Protein AF-A0A8T1E5J7-F1 (afdb_monomer_lite)

Structure (mmCIF, N/CA/C/O backbone):
data_AF-A0A8T1E5J7-F1
#
_entry.id   AF-A0A8T1E5J7-F1
#
loop_
_atom_site.group_PDB
_atom_site.id
_atom_site.type_symbol
_atom_site.label_atom_id
_atom_site.label_alt_id
_atom_site.label_comp_id
_atom_site.label_asym_id
_atom_site.label_entity_id
_atom_site.label_seq_id
_atom_site.pdbx_PDB_ins_code
_atom_site.Cartn_x
_atom_site.Cartn_y
_atom_site.Cartn_z
_atom_site.occupancy
_atom_site.B_iso_or_equiv
_atom_site.auth_seq_id
_atom_site.auth_comp_id
_atom_site.auth_asym_id
_atom_site.auth_atom_id
_atom_site.pdbx_PDB_model_num
ATOM 1 N N . MET A 1 1 ? 21.222 -15.446 83.911 1.00 40.50 1 MET A N 1
ATOM 2 C CA . MET A 1 1 ? 20.931 -13.996 83.879 1.00 40.50 1 MET A CA 1
ATOM 3 C C . MET A 1 1 ? 20.294 -13.666 82.533 1.00 40.50 1 MET A C 1
ATOM 5 O O . MET A 1 1 ? 21.017 -13.589 81.549 1.00 40.50 1 MET A O 1
ATOM 9 N N . LEU A 1 2 ? 18.961 -13.568 82.457 1.00 45.66 2 LEU A N 1
ATOM 10 C CA . LEU A 1 2 ? 18.266 -13.149 81.232 1.00 45.66 2 LEU A CA 1
ATOM 11 C C . LEU A 1 2 ? 18.210 -11.619 81.200 1.00 45.66 2 LEU A C 1
ATOM 13 O O . LEU A 1 2 ? 17.591 -11.013 82.070 1.00 45.66 2 LEU A O 1
ATOM 17 N N . ARG A 1 3 ? 18.876 -10.996 80.224 1.00 54.34 3 ARG A N 1
ATOM 18 C CA . ARG A 1 3 ? 18.734 -9.560 79.959 1.00 54.34 3 ARG A CA 1
ATOM 19 C C . ARG A 1 3 ? 17.479 -9.368 79.114 1.00 54.34 3 ARG A C 1
ATOM 21 O O . ARG A 1 3 ? 17.477 -9.699 77.933 1.00 54.34 3 ARG A O 1
ATOM 28 N N . THR A 1 4 ? 16.405 -8.897 79.735 1.00 54.31 4 THR A N 1
ATOM 29 C CA . THR A 1 4 ? 15.218 -8.415 79.027 1.00 54.31 4 THR A CA 1
ATOM 30 C C . THR A 1 4 ? 15.584 -7.104 78.342 1.00 54.31 4 THR A C 1
ATOM 32 O O . THR A 1 4 ? 15.933 -6.140 79.023 1.00 54.31 4 THR A O 1
ATOM 35 N N . LEU A 1 5 ? 15.561 -7.096 77.010 1.00 55.16 5 LEU A N 1
ATOM 36 C CA . LEU A 1 5 ? 15.761 -5.885 76.216 1.00 55.16 5 LEU A CA 1
ATOM 37 C C . LEU A 1 5 ? 14.680 -4.862 76.584 1.00 55.16 5 LEU A C 1
ATOM 39 O O . LEU A 1 5 ? 13.512 -5.214 76.767 1.00 55.16 5 LEU A O 1
ATOM 43 N N . SER A 1 6 ? 15.082 -3.608 76.746 1.00 62.94 6 SER A N 1
ATOM 44 C CA . SER A 1 6 ? 14.184 -2.506 77.082 1.00 62.94 6 SER A CA 1
ATOM 45 C C . SER A 1 6 ? 13.215 -2.212 75.927 1.00 62.94 6 SER A C 1
ATOM 47 O O . SER A 1 6 ? 13.505 -2.475 74.759 1.00 62.94 6 SER A O 1
ATOM 49 N N . LEU A 1 7 ? 12.044 -1.646 76.241 1.00 55.47 7 LEU A N 1
ATOM 50 C CA . LEU A 1 7 ? 10.968 -1.366 75.275 1.00 55.47 7 LEU A CA 1
ATOM 51 C C . LEU A 1 7 ? 11.443 -0.543 74.056 1.00 55.47 7 LEU A C 1
ATOM 53 O O . LEU A 1 7 ? 10.951 -0.723 72.943 1.00 55.47 7 LEU A O 1
ATOM 57 N N . THR A 1 8 ? 12.435 0.326 74.250 1.00 55.44 8 THR A N 1
ATOM 58 C CA . THR A 1 8 ? 13.072 1.139 73.205 1.00 55.44 8 THR A CA 1
ATOM 59 C C . THR A 1 8 ? 13.974 0.328 72.276 1.00 55.44 8 THR A C 1
ATOM 61 O O . THR A 1 8 ? 14.001 0.587 71.073 1.00 55.44 8 THR A O 1
ATOM 64 N N . GLU A 1 9 ? 14.664 -0.688 72.792 1.00 60.91 9 GLU A N 1
ATOM 65 C CA . GLU A 1 9 ? 15.460 -1.618 71.980 1.00 60.91 9 GLU A CA 1
ATOM 66 C C . GLU A 1 9 ? 14.546 -2.518 71.140 1.00 60.91 9 GLU A C 1
ATOM 68 O O . GLU A 1 9 ? 14.799 -2.731 69.954 1.00 60.91 9 GLU A O 1
ATOM 73 N N . GLN A 1 10 ? 13.420 -2.958 71.709 1.00 61.53 10 GLN A N 1
ATOM 74 C CA . GLN A 1 10 ? 12.406 -3.725 70.984 1.00 61.53 10 GLN A CA 1
ATOM 75 C C . GLN A 1 10 ? 11.748 -2.899 69.865 1.00 61.53 10 GLN A C 1
ATOM 77 O O . GLN A 1 10 ? 11.490 -3.420 68.779 1.00 61.53 10 GLN A O 1
ATOM 82 N N . HIS A 1 11 ? 11.535 -1.600 70.094 1.00 56.16 11 HIS A N 1
ATOM 83 C CA . HIS A 1 11 ? 11.015 -0.679 69.084 1.00 56.16 11 HIS A CA 1
ATOM 84 C C . HIS A 1 11 ? 12.006 -0.464 67.929 1.00 56.16 11 HIS A C 1
ATOM 86 O O . HIS A 1 11 ? 11.606 -0.475 66.766 1.00 56.16 11 HIS A O 1
ATOM 92 N N . GLY A 1 12 ? 13.307 -0.347 68.221 1.00 62.34 12 GLY A N 1
ATOM 93 C CA . GLY A 1 12 ? 14.348 -0.262 67.192 1.00 62.34 12 GLY A CA 1
ATOM 94 C C . GLY A 1 12 ? 14.422 -1.517 66.314 1.00 62.34 12 GLY A C 1
ATOM 95 O O . GLY A 1 12 ? 14.540 -1.411 65.093 1.00 62.34 12 GLY A O 1
ATOM 96 N N . VAL A 1 13 ? 14.275 -2.701 66.917 1.00 66.00 13 VAL A N 1
ATOM 97 C CA . VAL A 1 13 ? 14.234 -3.985 66.195 1.00 66.00 13 VAL A CA 1
ATOM 98 C C . VAL A 1 13 ? 12.970 -4.108 65.339 1.00 66.00 13 VAL A C 1
ATOM 100 O O . VAL A 1 13 ? 13.059 -4.514 64.181 1.00 66.00 13 VAL A O 1
ATOM 103 N N . ALA A 1 14 ? 11.809 -3.709 65.863 1.00 65.62 14 ALA A N 1
ATOM 104 C CA . ALA A 1 14 ? 10.549 -3.726 65.122 1.00 65.62 14 ALA A CA 1
ATOM 105 C C . ALA A 1 14 ? 10.574 -2.768 63.918 1.00 65.62 14 ALA A C 1
ATOM 107 O O . ALA A 1 14 ? 10.191 -3.155 62.815 1.00 65.62 14 ALA A O 1
ATOM 108 N N . LEU A 1 15 ? 11.096 -1.549 64.094 1.00 64.69 15 LEU A N 1
ATOM 109 C CA . LEU A 1 15 ? 11.273 -0.599 62.993 1.00 64.69 15 LEU A CA 1
ATOM 110 C C . LEU A 1 15 ? 12.288 -1.103 61.959 1.00 64.69 15 LEU A C 1
ATOM 112 O O . LEU A 1 15 ? 12.051 -0.976 60.759 1.00 64.69 15 LEU A O 1
ATOM 116 N N . GLY A 1 16 ? 13.388 -1.715 62.406 1.00 67.50 16 GLY A N 1
ATOM 117 C CA . GLY A 1 16 ? 14.381 -2.325 61.523 1.00 67.50 16 GLY A CA 1
ATOM 118 C C . GLY A 1 16 ? 13.800 -3.461 60.680 1.00 67.50 16 GLY A C 1
ATOM 119 O O . GLY A 1 16 ? 14.076 -3.530 59.484 1.00 67.50 16 GLY A O 1
ATOM 120 N N . PHE A 1 17 ? 12.948 -4.301 61.276 1.00 66.75 17 PHE A N 1
ATOM 121 C CA . PHE A 1 17 ? 12.239 -5.369 60.572 1.00 66.75 17 PHE A CA 1
ATOM 122 C C . PHE A 1 17 ? 11.269 -4.803 59.530 1.00 66.75 17 PHE A C 1
ATOM 124 O O . PHE A 1 17 ? 11.322 -5.221 58.381 1.00 66.75 17 PHE A O 1
ATOM 131 N N . ILE A 1 18 ? 10.465 -3.793 59.881 1.00 69.75 18 ILE A N 1
ATOM 132 C CA . ILE A 1 18 ? 9.506 -3.161 58.957 1.00 69.75 18 ILE A CA 1
ATOM 133 C C . ILE A 1 18 ? 10.221 -2.487 57.777 1.00 69.75 18 ILE A C 1
ATOM 135 O O . ILE A 1 18 ? 9.803 -2.643 56.634 1.00 69.75 18 ILE A O 1
ATOM 139 N N . VAL A 1 19 ? 11.319 -1.764 58.017 1.00 70.06 19 VAL A N 1
ATOM 140 C CA . VAL A 1 19 ? 12.084 -1.098 56.945 1.00 70.06 19 VAL A CA 1
ATOM 141 C C . VAL A 1 19 ? 12.798 -2.112 56.046 1.00 70.06 19 VAL A C 1
ATOM 143 O O . VAL A 1 19 ? 12.879 -1.905 54.835 1.00 70.06 19 VAL A O 1
ATOM 146 N N . LYS A 1 20 ? 13.309 -3.210 56.615 1.00 68.00 20 LYS A N 1
ATOM 147 C CA . LYS A 1 20 ? 13.922 -4.319 55.869 1.00 68.00 20 LYS A CA 1
ATOM 148 C C . LYS A 1 20 ? 12.884 -5.029 54.996 1.00 68.00 20 LYS A C 1
ATOM 150 O O . LYS A 1 20 ? 13.138 -5.205 53.811 1.00 68.00 20 LYS A O 1
ATOM 155 N N . GLU A 1 21 ? 11.713 -5.337 55.551 1.00 67.69 21 GLU A N 1
ATOM 156 C CA . GLU A 1 21 ? 10.597 -5.977 54.843 1.00 67.69 21 GLU A CA 1
ATOM 157 C C . GLU A 1 21 ? 10.081 -5.079 53.710 1.00 67.69 21 GLU A C 1
ATOM 159 O O . GLU A 1 21 ? 9.993 -5.528 52.578 1.00 67.69 21 GLU A O 1
ATOM 164 N N . GLN A 1 22 ? 9.919 -3.771 53.942 1.00 60.97 22 GLN A N 1
ATOM 165 C CA . GLN A 1 22 ? 9.568 -2.804 52.890 1.00 60.97 22 GLN A CA 1
ATOM 166 C C . GLN A 1 22 ? 10.631 -2.710 51.779 1.00 60.97 22 GLN A C 1
ATOM 168 O O . GLN A 1 22 ? 10.287 -2.534 50.610 1.00 60.97 22 GLN A O 1
ATOM 173 N N . ARG A 1 23 ? 11.928 -2.834 52.105 1.00 68.19 23 ARG A N 1
ATOM 174 C CA . ARG A 1 23 ? 13.022 -2.808 51.114 1.00 68.19 23 ARG A CA 1
ATOM 175 C C . ARG A 1 23 ? 13.098 -4.105 50.308 1.00 68.19 23 ARG A C 1
ATOM 177 O O . ARG A 1 23 ? 13.325 -4.043 49.102 1.00 68.19 23 ARG A O 1
ATOM 184 N N . ASP A 1 24 ? 12.874 -5.245 50.954 1.00 57.94 24 ASP A N 1
ATOM 185 C CA . ASP A 1 24 ? 12.856 -6.564 50.317 1.00 57.94 24 ASP A CA 1
ATOM 186 C C . ASP A 1 24 ? 11.556 -6.758 49.501 1.00 57.94 24 ASP A C 1
ATOM 188 O O . ASP A 1 24 ? 11.605 -7.290 48.391 1.00 57.94 24 ASP A O 1
ATOM 192 N N . ALA A 1 25 ? 10.426 -6.194 49.946 1.00 55.47 25 ALA A N 1
ATOM 193 C CA . ALA A 1 25 ? 9.174 -6.091 49.195 1.00 55.47 25 ALA A CA 1
ATOM 194 C C . ALA A 1 25 ? 9.283 -5.120 48.006 1.00 55.47 25 ALA A C 1
ATOM 196 O O . ALA A 1 25 ? 8.778 -5.422 46.927 1.00 55.47 25 ALA A O 1
ATOM 197 N N . ALA A 1 26 ? 9.991 -3.992 48.134 1.00 53.06 26 ALA A N 1
ATOM 198 C CA . ALA A 1 26 ? 10.270 -3.087 47.012 1.00 53.06 26 ALA A CA 1
ATOM 199 C C . ALA A 1 26 ? 11.246 -3.705 45.988 1.00 53.06 26 ALA A C 1
ATOM 201 O O . ALA A 1 26 ? 11.071 -3.529 44.778 1.00 53.06 26 ALA A O 1
ATOM 202 N N . ALA A 1 27 ? 12.233 -4.484 46.442 1.00 52.81 27 ALA A N 1
ATOM 203 C CA . ALA A 1 27 ? 13.127 -5.244 45.566 1.00 52.81 27 ALA A CA 1
ATOM 204 C C . ALA A 1 27 ? 12.391 -6.398 44.852 1.00 52.81 27 ALA A C 1
ATOM 206 O O . ALA A 1 27 ? 12.596 -6.607 43.654 1.00 52.81 27 ALA A O 1
ATOM 207 N N . ALA A 1 28 ? 11.467 -7.084 45.536 1.00 51.03 28 ALA A N 1
ATOM 208 C CA . ALA A 1 28 ? 10.608 -8.116 44.948 1.00 51.03 28 ALA A CA 1
ATOM 209 C C . ALA A 1 28 ? 9.535 -7.538 43.997 1.00 51.03 28 ALA A C 1
ATOM 211 O O . ALA A 1 28 ? 9.232 -8.137 42.963 1.00 51.03 28 ALA A O 1
ATOM 212 N N . THR A 1 29 ? 9.030 -6.331 44.271 1.00 42.53 29 THR A N 1
ATOM 213 C CA . THR A 1 29 ? 8.073 -5.611 43.403 1.00 42.53 29 THR A CA 1
ATOM 214 C C . THR A 1 29 ? 8.747 -5.017 42.160 1.00 42.53 29 THR A C 1
ATOM 216 O O . THR A 1 29 ? 8.100 -4.829 41.132 1.00 42.53 29 THR A O 1
ATOM 219 N N . THR A 1 30 ? 10.069 -4.816 42.180 1.00 42.66 30 THR A N 1
ATOM 220 C CA . THR A 1 30 ? 10.819 -4.425 40.969 1.00 42.66 30 THR A CA 1
ATOM 221 C C . THR A 1 30 ? 10.986 -5.593 39.982 1.00 42.66 30 THR A C 1
ATOM 223 O O . THR A 1 30 ? 11.297 -5.366 38.816 1.00 42.66 30 THR A O 1
ATOM 226 N N . THR A 1 31 ? 10.714 -6.839 40.394 1.00 47.19 31 THR A N 1
ATOM 227 C CA . THR A 1 31 ? 10.796 -8.007 39.495 1.00 47.19 31 THR A CA 1
ATOM 228 C C . THR A 1 31 ? 9.427 -8.532 39.050 1.00 47.19 31 THR A C 1
ATOM 230 O O . THR A 1 31 ? 9.336 -9.169 38.004 1.00 47.19 31 THR A O 1
ATOM 233 N N . THR A 1 32 ? 8.331 -8.200 39.736 1.00 49.06 32 THR A N 1
ATOM 234 C CA . THR A 1 32 ? 6.992 -8.665 39.336 1.00 49.06 32 THR A CA 1
ATOM 235 C C . THR A 1 32 ? 5.902 -7.757 39.906 1.00 49.06 32 THR A C 1
ATOM 237 O O . THR A 1 32 ? 5.778 -7.638 41.116 1.00 49.06 32 THR A O 1
ATOM 240 N N . ALA A 1 33 ? 5.078 -7.192 39.016 1.00 50.31 33 ALA A N 1
ATOM 241 C CA . ALA A 1 33 ? 3.873 -6.390 39.279 1.00 50.31 33 ALA A CA 1
ATOM 242 C C . ALA A 1 33 ? 4.059 -4.892 39.602 1.00 50.31 33 ALA A C 1
ATOM 244 O O . ALA A 1 33 ? 3.691 -4.405 40.659 1.00 50.31 33 ALA A O 1
ATOM 245 N N . SER A 1 34 ? 4.480 -4.125 38.597 1.00 44.72 34 SER A N 1
ATOM 246 C CA . SER A 1 34 ? 3.638 -3.051 38.046 1.00 44.72 34 SER A CA 1
ATOM 247 C C . SER A 1 34 ? 4.282 -2.581 36.747 1.00 44.72 34 SER A C 1
ATOM 249 O O . SER A 1 34 ? 5.002 -1.586 36.685 1.00 44.72 34 SER A O 1
ATOM 251 N N . SER A 1 35 ? 4.057 -3.348 35.675 1.00 50.44 35 SER A N 1
ATOM 252 C CA . SER A 1 35 ? 4.104 -2.752 34.346 1.00 50.44 35 SER A CA 1
ATOM 253 C C . SER A 1 35 ? 2.999 -1.707 34.380 1.00 50.44 35 SER A C 1
ATOM 255 O O . SER A 1 35 ? 1.822 -2.068 34.377 1.00 50.44 35 SER A O 1
ATOM 257 N N . GLY A 1 36 ? 3.378 -0.441 34.578 1.00 44.81 36 GLY A N 1
ATOM 258 C CA . GLY A 1 36 ? 2.431 0.657 34.620 1.00 44.81 36 GLY A CA 1
ATOM 259 C C . GLY A 1 36 ? 1.474 0.498 33.453 1.00 44.81 36 GLY A C 1
ATOM 260 O O . GLY A 1 36 ? 1.900 0.153 32.347 1.00 44.81 36 GLY A O 1
ATOM 261 N N . THR A 1 37 ? 0.186 0.700 33.705 1.00 49.66 37 THR A N 1
ATOM 262 C CA . THR A 1 37 ? -0.852 0.700 32.678 1.00 49.66 37 THR A CA 1
ATOM 263 C C . THR A 1 37 ? -0.649 1.903 31.751 1.00 49.66 37 THR A C 1
ATOM 265 O O . THR A 1 37 ? -1.505 2.766 31.606 1.00 49.66 37 THR A O 1
ATOM 268 N N . THR A 1 38 ? 0.482 1.963 31.049 1.00 47.06 38 THR A N 1
ATOM 269 C CA . THR A 1 38 ? 0.433 2.263 29.633 1.00 47.06 38 THR A CA 1
ATOM 270 C C . THR A 1 38 ? -0.524 1.215 29.084 1.00 47.06 38 THR A C 1
ATOM 272 O O . THR A 1 38 ? -0.190 0.035 28.990 1.00 47.06 38 THR A O 1
ATOM 275 N N . ALA A 1 39 ? -1.787 1.596 28.875 1.00 54.25 39 ALA A N 1
ATOM 276 C CA . ALA A 1 39 ? -2.698 0.776 28.102 1.00 54.25 39 ALA A CA 1
ATOM 277 C C . ALA A 1 39 ? -1.936 0.477 26.813 1.00 54.25 39 ALA A C 1
ATOM 279 O O . ALA A 1 39 ? -1.674 1.390 26.029 1.00 54.25 39 ALA A O 1
ATOM 280 N N . ARG A 1 40 ? -1.437 -0.756 26.673 1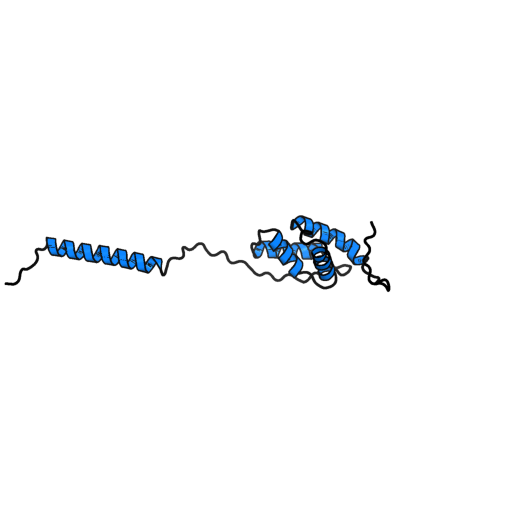.00 60.78 40 ARG A N 1
ATOM 281 C CA . ARG A 1 40 ? -0.627 -1.160 25.530 1.00 60.78 40 ARG A CA 1
ATOM 282 C C . ARG A 1 40 ? -1.588 -1.074 24.361 1.00 60.78 40 ARG A C 1
ATOM 284 O O . ARG A 1 40 ? -2.415 -1.965 24.198 1.00 60.78 40 ARG A O 1
ATOM 291 N N . VAL A 1 41 ? -1.599 0.069 23.673 1.00 63.53 41 VAL A N 1
ATOM 292 C CA . VAL A 1 41 ? -2.666 0.374 22.725 1.00 63.53 41 VAL A CA 1
ATOM 293 C C . VAL A 1 41 ? -2.620 -0.707 21.663 1.00 63.53 41 VAL A C 1
ATOM 295 O O . VAL A 1 41 ? -1.635 -0.823 20.933 1.00 63.53 41 VAL A O 1
ATOM 298 N N . GLN A 1 42 ? -3.649 -1.548 21.654 1.00 78.06 42 GLN A N 1
ATOM 299 C CA . GLN A 1 42 ? -3.691 -2.717 20.796 1.0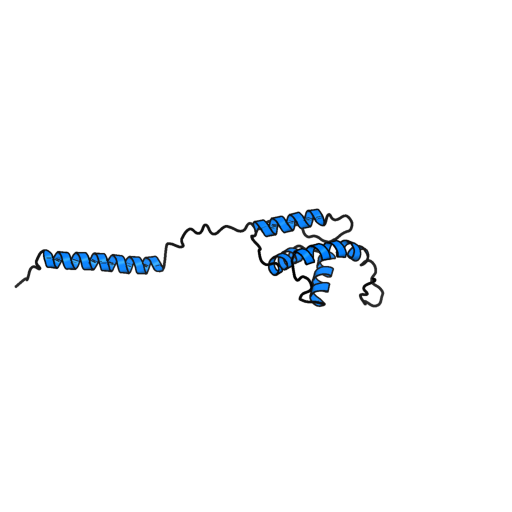0 78.06 42 GLN A CA 1
ATOM 300 C C . GLN A 1 42 ? -3.767 -2.249 19.344 1.00 78.06 42 GLN A C 1
ATOM 302 O O . GLN A 1 42 ? -4.620 -1.439 18.984 1.00 78.06 42 GLN A O 1
ATOM 307 N N . SER A 1 43 ? -2.853 -2.743 18.512 1.00 80.75 43 SER A N 1
ATOM 308 C CA . SER A 1 43 ? -2.930 -2.571 17.067 1.00 80.75 43 SER A CA 1
ATOM 309 C C . SER A 1 43 ? -3.938 -3.570 16.502 1.00 80.75 43 SER A C 1
ATOM 311 O O . SER A 1 43 ? -3.913 -4.761 16.821 1.00 80.75 43 SER A O 1
ATOM 313 N N . LEU A 1 44 ? -4.854 -3.089 15.663 1.00 86.62 44 LEU A N 1
ATOM 314 C CA . LEU A 1 44 ? -5.875 -3.928 15.045 1.00 86.62 44 LEU A CA 1
ATOM 315 C C . LEU A 1 44 ? -5.363 -4.458 13.707 1.00 86.62 44 LEU A C 1
ATOM 317 O O . LEU A 1 44 ? -4.988 -3.696 12.815 1.00 86.62 44 LEU A O 1
ATOM 321 N N . LYS A 1 45 ? -5.379 -5.781 13.532 1.00 88.56 45 LYS A N 1
ATOM 322 C CA . LYS A 1 45 ? -5.000 -6.415 12.266 1.00 88.56 45 LYS A CA 1
ATOM 323 C C . LYS A 1 45 ? -6.199 -6.462 11.319 1.00 88.56 45 LYS A C 1
ATOM 325 O O . LYS A 1 45 ? -6.881 -7.476 11.222 1.00 88.56 45 LYS A O 1
ATOM 330 N N . LEU A 1 46 ? -6.438 -5.366 10.602 1.00 92.00 46 LEU A N 1
ATOM 331 C CA . LEU A 1 46 ? -7.457 -5.335 9.548 1.00 92.00 46 LEU A CA 1
ATOM 332 C C . LEU A 1 46 ? -7.034 -6.185 8.344 1.00 92.00 46 LEU A C 1
ATOM 334 O O . LEU A 1 46 ? -5.857 -6.189 7.969 1.00 92.00 46 LEU A O 1
ATOM 338 N N . HIS A 1 47 ? -7.984 -6.905 7.750 1.00 92.69 47 HIS A N 1
ATOM 339 C CA . HIS A 1 47 ? -7.784 -7.607 6.486 1.00 92.69 47 HIS A CA 1
ATOM 340 C C . HIS A 1 47 ? -7.825 -6.603 5.328 1.00 92.69 47 HIS A C 1
ATOM 342 O O . HIS A 1 47 ? -8.691 -5.734 5.300 1.00 92.69 47 HIS A O 1
ATOM 348 N N . VAL A 1 48 ? -6.907 -6.746 4.374 1.00 94.06 48 VAL A N 1
ATOM 349 C CA . VAL A 1 48 ? -6.863 -5.943 3.148 1.00 94.06 48 VAL A CA 1
ATOM 350 C C . VAL A 1 48 ? -6.936 -6.902 1.975 1.00 94.06 48 VAL A C 1
ATOM 352 O O . VAL A 1 48 ? -6.201 -7.890 1.936 1.00 94.06 48 VAL A O 1
ATOM 355 N N . SER A 1 49 ? -7.841 -6.636 1.037 1.00 93.31 49 SER A N 1
ATOM 356 C CA . SER A 1 49 ? -7.965 -7.464 -0.163 1.00 93.31 49 SER A CA 1
ATOM 357 C C . SER A 1 49 ? -6.723 -7.306 -1.038 1.00 93.31 49 SER A C 1
ATOM 359 O O . SER A 1 49 ? -6.154 -6.221 -1.115 1.00 93.31 49 SER A O 1
ATOM 361 N N . ASN A 1 50 ? -6.298 -8.363 -1.729 1.00 94.81 50 ASN A N 1
ATOM 362 C CA . ASN A 1 50 ? -5.156 -8.237 -2.632 1.00 94.81 50 ASN A CA 1
ATOM 363 C C . ASN A 1 50 ? -5.525 -7.399 -3.860 1.00 94.81 50 ASN A C 1
ATOM 365 O O . ASN A 1 50 ? -6.493 -7.733 -4.541 1.00 94.81 50 ASN A O 1
ATOM 369 N N . TYR A 1 51 ? -4.719 -6.387 -4.187 1.00 94.69 51 TYR A N 1
ATOM 370 C CA . TYR A 1 51 ? -4.844 -5.673 -5.459 1.00 94.69 51 TYR A CA 1
ATOM 371 C C . TYR A 1 51 ? -4.046 -6.389 -6.539 1.00 94.69 51 TYR A C 1
ATOM 373 O O . TYR A 1 51 ? -2.818 -6.466 -6.471 1.00 94.69 51 TYR A O 1
ATOM 381 N N . VAL A 1 52 ? -4.736 -6.932 -7.538 1.00 92.81 52 VAL A N 1
ATOM 382 C CA . VAL A 1 52 ? -4.100 -7.683 -8.636 1.00 92.81 52 VAL A CA 1
ATOM 383 C C . VAL A 1 52 ? -3.617 -6.740 -9.744 1.00 92.81 52 VAL A C 1
ATOM 385 O O . VAL A 1 52 ? -2.690 -7.062 -10.498 1.00 92.81 52 VAL A O 1
ATOM 388 N N . GLY A 1 53 ? -4.266 -5.580 -9.832 1.00 89.31 53 GLY A N 1
ATOM 389 C CA . GLY A 1 53 ? -4.194 -4.595 -10.898 1.00 89.31 53 GLY A CA 1
ATOM 390 C C . GLY A 1 53 ? -4.729 -5.137 -12.219 1.00 89.31 53 GLY A C 1
ATOM 391 O O . GLY A 1 53 ? -4.103 -5.051 -13.280 1.00 89.31 53 GLY A O 1
ATOM 392 N N . LYS A 1 54 ? -5.913 -5.743 -12.157 1.00 88.44 54 LYS A N 1
ATOM 393 C CA . LYS A 1 54 ? -6.713 -6.027 -13.353 1.00 88.44 54 LYS A CA 1
ATOM 394 C C . LYS A 1 54 ? -7.330 -4.737 -13.900 1.00 88.44 54 LYS A C 1
ATOM 396 O O . LYS A 1 54 ? -7.505 -3.756 -13.176 1.00 88.44 54 LYS A O 1
ATOM 401 N N . GLU A 1 55 ? -7.649 -4.738 -15.190 1.00 82.44 55 GLU A N 1
ATOM 402 C CA . GLU A 1 55 ? -8.423 -3.644 -15.780 1.00 82.44 55 GLU A CA 1
ATOM 403 C C . GLU A 1 55 ? -9.788 -3.547 -15.078 1.00 82.44 55 GLU A C 1
ATOM 405 O O . GLU A 1 55 ? -10.369 -4.564 -14.700 1.00 82.44 55 GLU A O 1
ATOM 410 N N . GLY A 1 56 ? -10.253 -2.326 -14.811 1.00 82.75 56 GLY A N 1
ATOM 411 C CA . GLY A 1 56 ? -11.482 -2.087 -14.046 1.00 82.75 56 GLY A CA 1
ATOM 412 C C . GLY A 1 56 ? -11.369 -2.304 -12.530 1.00 82.75 56 GLY A C 1
ATOM 413 O O . GLY A 1 56 ? -12.279 -1.918 -11.799 1.00 82.75 56 GLY A O 1
ATOM 414 N N . GLU A 1 57 ? -10.256 -2.840 -12.013 1.00 89.62 57 GLU A N 1
ATOM 415 C CA . GLU A 1 57 ? -10.079 -2.996 -10.567 1.00 89.62 57 GLU A CA 1
ATOM 416 C C . GLU A 1 57 ? -9.936 -1.612 -9.888 1.00 89.62 57 GLU A C 1
ATOM 418 O O . GLU A 1 57 ? -9.146 -0.756 -10.332 1.00 89.62 57 GLU A O 1
ATOM 423 N N . PRO A 1 58 ? -10.704 -1.338 -8.817 1.00 91.06 58 PRO A N 1
ATOM 424 C CA . PRO A 1 58 ? -10.775 -0.006 -8.230 1.00 91.06 58 PRO A CA 1
ATOM 425 C C . PRO A 1 58 ? -9.571 0.273 -7.316 1.00 91.06 58 PRO A C 1
ATOM 427 O O . PRO A 1 58 ? -9.662 0.170 -6.095 1.00 91.06 58 PRO A O 1
ATOM 430 N N . LEU A 1 59 ? -8.447 0.686 -7.913 1.00 91.50 59 LEU A N 1
ATOM 431 C CA . LEU A 1 59 ? -7.211 1.054 -7.202 1.00 91.50 59 LEU A CA 1
ATOM 432 C C . LEU A 1 59 ? -7.445 2.050 -6.054 1.00 91.50 59 LEU A C 1
ATOM 434 O O . LEU A 1 59 ? -6.917 1.862 -4.966 1.00 91.50 59 LEU A O 1
ATOM 438 N N . LEU A 1 60 ? -8.251 3.096 -6.275 1.00 92.69 60 LEU A N 1
ATOM 439 C CA . LEU A 1 60 ? -8.518 4.104 -5.242 1.00 92.69 60 LEU A CA 1
ATOM 440 C C . LEU A 1 60 ? -9.238 3.506 -4.027 1.00 92.69 60 LEU A C 1
ATOM 442 O O . LEU A 1 60 ? -8.877 3.816 -2.897 1.00 92.69 60 LEU A O 1
ATOM 446 N N . ARG A 1 61 ? -10.204 2.604 -4.254 1.00 94.81 61 ARG A N 1
ATOM 447 C CA . ARG A 1 61 ? -10.906 1.885 -3.180 1.00 94.81 61 ARG A CA 1
ATOM 448 C C . ARG A 1 61 ? -9.927 1.038 -2.368 1.00 94.81 61 ARG A C 1
ATOM 450 O O . ARG A 1 61 ? -9.963 1.071 -1.145 1.00 94.81 61 ARG A O 1
ATOM 457 N N . TRP A 1 62 ? -9.030 0.325 -3.048 1.00 95.88 62 TRP A N 1
ATOM 458 C CA . TRP A 1 62 ? -8.000 -0.478 -2.392 1.00 95.88 62 TRP A CA 1
ATOM 459 C C . TRP A 1 62 ? -7.006 0.372 -1.586 1.00 95.88 62 TRP A C 1
ATOM 461 O O . TRP A 1 62 ? -6.690 0.024 -0.454 1.00 95.88 62 TRP A O 1
ATOM 471 N N . LEU A 1 63 ? -6.564 1.521 -2.112 1.00 95.44 63 LEU A N 1
ATOM 472 C CA . LEU A 1 63 ? -5.680 2.439 -1.382 1.00 95.44 63 LEU A CA 1
ATOM 473 C C . LEU A 1 63 ? -6.312 2.930 -0.072 1.00 95.44 63 LEU A C 1
ATOM 475 O O . LEU A 1 63 ? -5.618 3.029 0.935 1.00 95.44 63 LEU A O 1
ATOM 479 N N . VAL A 1 64 ? -7.625 3.179 -0.059 1.00 96.00 64 VAL A N 1
ATOM 480 C CA . VAL A 1 64 ? -8.354 3.546 1.166 1.00 96.00 64 VAL A CA 1
ATOM 481 C C . VAL A 1 64 ? -8.384 2.391 2.176 1.00 96.00 64 VAL A C 1
ATOM 483 O O . VAL A 1 64 ? -8.206 2.628 3.372 1.00 96.00 64 VAL A O 1
ATOM 486 N N . GLU A 1 65 ? -8.556 1.140 1.726 1.00 96.06 65 GLU A N 1
ATOM 487 C CA . GLU A 1 65 ? -8.464 -0.042 2.605 1.00 96.06 65 GLU A CA 1
ATOM 488 C C . GLU A 1 65 ? -7.071 -0.158 3.243 1.00 96.06 65 GLU A C 1
ATOM 490 O O . GLU A 1 65 ? -6.958 -0.378 4.452 1.00 96.06 65 GLU A O 1
ATOM 495 N N . VAL A 1 66 ? -6.012 0.037 2.451 1.00 96.44 66 VAL A N 1
ATOM 496 C CA . VAL A 1 66 ? -4.620 0.011 2.927 1.00 96.44 66 VAL A CA 1
ATOM 497 C C . VAL A 1 66 ? -4.361 1.141 3.921 1.00 96.44 66 VAL A C 1
ATOM 499 O O . VAL A 1 66 ? -3.837 0.874 5.000 1.00 96.44 66 VAL A O 1
ATOM 502 N N . ASP A 1 67 ? -4.762 2.377 3.605 1.00 96.06 67 ASP A N 1
ATOM 503 C CA . ASP A 1 67 ? -4.591 3.543 4.485 1.00 96.06 67 ASP A CA 1
ATOM 504 C C . ASP A 1 67 ? -5.310 3.324 5.832 1.00 96.06 67 ASP A C 1
ATOM 506 O O . ASP A 1 67 ? -4.749 3.583 6.901 1.00 96.06 67 ASP A O 1
ATOM 510 N N . THR A 1 68 ? -6.512 2.741 5.799 1.00 96.06 68 THR A N 1
ATOM 511 C CA . THR A 1 68 ? -7.277 2.378 7.004 1.00 96.06 68 THR A CA 1
ATOM 512 C C . THR A 1 68 ? -6.563 1.299 7.819 1.00 96.06 68 THR A C 1
ATOM 514 O O . THR A 1 68 ? -6.456 1.405 9.043 1.00 96.06 68 THR A O 1
ATOM 517 N N . ALA A 1 69 ? -6.025 0.269 7.164 1.00 95.75 69 ALA A N 1
ATOM 518 C CA . ALA A 1 69 ? -5.262 -0.780 7.831 1.00 95.75 69 ALA A CA 1
ATOM 519 C C . ALA A 1 69 ? -3.941 -0.264 8.421 1.00 95.75 69 ALA A C 1
ATOM 521 O O . ALA A 1 69 ? -3.584 -0.671 9.525 1.00 95.75 69 ALA A O 1
ATOM 522 N N . ILE A 1 70 ? -3.244 0.650 7.742 1.00 95.69 70 ILE A N 1
ATOM 523 C CA . ILE A 1 70 ? -2.041 1.328 8.249 1.00 95.69 70 ILE A CA 1
ATOM 524 C C . ILE A 1 70 ? -2.368 2.099 9.528 1.00 95.69 70 ILE A C 1
ATOM 526 O O . ILE A 1 70 ? -1.671 1.933 10.533 1.00 95.69 70 ILE A O 1
ATOM 530 N N . ALA A 1 71 ? -3.449 2.885 9.518 1.00 94.62 71 ALA A N 1
ATOM 531 C CA . ALA A 1 71 ? -3.892 3.652 10.679 1.00 94.62 71 ALA A CA 1
ATOM 532 C C . ALA A 1 71 ? -4.278 2.736 11.853 1.00 94.62 71 ALA A C 1
ATOM 534 O O . ALA A 1 71 ? -3.802 2.925 12.973 1.00 94.62 71 ALA A O 1
ATOM 535 N N . ALA A 1 72 ? -5.064 1.688 11.592 1.00 93.25 72 ALA A N 1
ATOM 536 C CA . ALA A 1 72 ? -5.508 0.730 12.605 1.00 93.25 72 ALA A CA 1
ATOM 537 C C . ALA A 1 72 ? -4.354 -0.100 13.200 1.00 93.25 72 ALA A C 1
ATOM 539 O O . ALA A 1 72 ? -4.366 -0.446 14.385 1.00 93.25 72 ALA A O 1
ATOM 540 N N . ARG A 1 73 ? -3.330 -0.395 12.391 1.00 93.44 73 ARG A N 1
ATOM 541 C CA . ARG A 1 73 ? -2.113 -1.098 12.821 1.00 93.44 73 ARG A CA 1
ATOM 542 C C . ARG A 1 73 ? -1.066 -0.172 13.437 1.00 93.44 73 ARG A C 1
ATOM 544 O O . ARG A 1 73 ? -0.124 -0.680 14.039 1.00 93.44 73 ARG A O 1
ATOM 551 N N . ARG A 1 74 ? -1.246 1.149 13.318 1.00 91.81 74 ARG A N 1
ATOM 552 C CA . ARG A 1 74 ? -0.326 2.195 13.792 1.00 91.81 74 ARG A CA 1
ATOM 553 C C . ARG A 1 74 ? 1.068 2.092 13.165 1.00 91.81 74 ARG A C 1
ATOM 555 O O . ARG A 1 74 ? 2.077 2.159 13.861 1.00 91.81 74 ARG A O 1
ATOM 562 N N . ILE A 1 75 ? 1.117 1.905 11.847 1.00 93.00 75 ILE A N 1
ATOM 563 C CA . ILE A 1 75 ? 2.376 1.883 11.094 1.00 93.00 75 ILE A CA 1
ATOM 564 C C . ILE A 1 75 ? 2.761 3.327 10.746 1.00 93.00 75 ILE A C 1
ATOM 566 O O . ILE A 1 75 ? 2.058 3.988 9.980 1.00 93.00 75 ILE A O 1
ATOM 570 N N . PHE A 1 76 ? 3.866 3.821 11.309 1.00 91.06 76 PHE A N 1
ATOM 571 C CA . PHE A 1 76 ? 4.298 5.215 11.143 1.00 91.06 76 PHE A CA 1
ATOM 572 C C . PHE A 1 76 ? 5.416 5.382 10.117 1.00 91.06 76 PHE A C 1
ATOM 574 O O . PHE A 1 76 ? 5.363 6.329 9.331 1.00 91.06 76 PHE A O 1
ATOM 581 N N . ASP A 1 77 ? 6.373 4.456 10.088 1.00 94.06 77 ASP A N 1
ATOM 582 C CA . ASP A 1 77 ? 7.536 4.535 9.204 1.00 94.06 77 ASP A CA 1
ATOM 583 C C . ASP A 1 77 ? 7.120 4.312 7.751 1.00 94.06 77 ASP A C 1
ATOM 585 O O . ASP A 1 77 ? 6.374 3.376 7.445 1.00 94.06 77 ASP A O 1
ATOM 589 N N . ASP A 1 78 ? 7.613 5.143 6.836 1.00 94.62 78 ASP A N 1
ATOM 590 C CA . ASP A 1 78 ? 7.219 5.037 5.432 1.00 94.62 78 ASP A CA 1
ATOM 591 C C . ASP A 1 78 ? 7.696 3.735 4.786 1.00 94.62 78 ASP A C 1
ATOM 593 O O . ASP A 1 78 ? 6.930 3.128 4.038 1.00 94.62 78 ASP A O 1
ATOM 597 N N . SER A 1 79 ? 8.879 3.228 5.148 1.00 92.44 79 SER A N 1
ATOM 598 C CA . SER A 1 79 ? 9.339 1.919 4.661 1.00 92.44 79 SER A CA 1
ATOM 599 C C . SER A 1 79 ? 8.409 0.787 5.116 1.00 92.44 79 SER A C 1
ATOM 601 O O . SER A 1 79 ? 8.060 -0.085 4.320 1.00 92.44 79 SER A O 1
ATOM 603 N N . SER A 1 80 ? 7.923 0.839 6.361 1.00 94.25 80 SER A N 1
ATOM 604 C CA . SER A 1 80 ? 6.959 -0.119 6.909 1.00 94.25 80 SER A CA 1
ATOM 605 C C . SER A 1 80 ? 5.597 -0.015 6.214 1.00 94.25 80 SER A C 1
ATOM 607 O O . SER A 1 80 ? 4.975 -1.042 5.925 1.00 94.25 80 SER A O 1
ATOM 609 N N . LYS A 1 81 ? 5.130 1.202 5.898 1.00 95.88 81 LYS A N 1
ATOM 610 C CA . LYS A 1 81 ? 3.894 1.419 5.122 1.00 95.88 81 LYS A CA 1
ATOM 611 C C . LYS A 1 81 ? 4.015 0.849 3.712 1.00 95.88 81 LYS A C 1
ATOM 613 O O . LYS A 1 81 ? 3.105 0.150 3.269 1.00 95.88 81 LYS A O 1
ATOM 618 N N . VAL A 1 82 ? 5.134 1.102 3.032 1.00 94.88 82 VAL A N 1
ATOM 619 C CA . VAL A 1 82 ? 5.412 0.577 1.687 1.00 94.88 82 VAL A CA 1
ATOM 620 C C . VAL A 1 82 ? 5.486 -0.947 1.712 1.00 94.88 82 VAL A C 1
ATOM 622 O O . VAL A 1 82 ? 4.787 -1.596 0.938 1.00 94.88 82 VAL A O 1
ATOM 625 N N . ALA A 1 83 ? 6.250 -1.538 2.633 1.00 94.06 83 ALA A N 1
ATOM 626 C CA . ALA A 1 83 ? 6.357 -2.990 2.763 1.00 94.06 83 ALA A CA 1
ATOM 627 C C . ALA A 1 83 ? 4.990 -3.642 3.032 1.00 94.06 83 ALA A C 1
ATOM 629 O O . ALA A 1 83 ? 4.641 -4.656 2.422 1.00 94.06 83 ALA A O 1
ATOM 630 N N . PHE A 1 84 ? 4.179 -3.033 3.902 1.00 94.88 84 PHE A N 1
ATOM 631 C CA . PHE A 1 84 ? 2.820 -3.494 4.155 1.00 94.88 84 PHE A CA 1
ATOM 632 C C . PHE A 1 84 ? 1.932 -3.391 2.907 1.00 94.88 84 PHE A C 1
ATOM 634 O O . PHE A 1 84 ? 1.271 -4.370 2.550 1.00 94.88 84 PHE A O 1
ATOM 641 N N . ALA A 1 85 ? 1.943 -2.257 2.208 1.00 95.56 85 ALA A N 1
ATOM 642 C CA . ALA A 1 85 ? 1.168 -2.074 0.985 1.00 95.56 85 ALA A CA 1
ATOM 643 C C . ALA A 1 85 ? 1.589 -3.065 -0.114 1.00 95.56 85 ALA A C 1
ATOM 645 O O . ALA A 1 85 ? 0.729 -3.692 -0.730 1.00 95.56 85 ALA A O 1
ATOM 646 N N . MET A 1 86 ? 2.895 -3.291 -0.294 1.00 94.50 86 MET A N 1
ATOM 647 C CA . MET A 1 86 ? 3.440 -4.293 -1.216 1.00 94.50 86 MET A CA 1
ATOM 648 C C . MET A 1 86 ? 3.005 -5.718 -0.858 1.00 94.50 86 MET A C 1
ATOM 650 O O . MET A 1 86 ? 2.677 -6.497 -1.754 1.00 94.50 86 MET A O 1
ATOM 654 N N . SER A 1 87 ? 2.928 -6.056 0.434 1.00 94.44 87 SER A N 1
ATOM 655 C CA . SER A 1 87 ? 2.433 -7.370 0.878 1.00 94.44 87 SER A CA 1
ATOM 656 C C . SER A 1 87 ? 0.969 -7.625 0.493 1.00 94.44 87 SER A C 1
ATOM 658 O O . SER A 1 87 ? 0.569 -8.776 0.316 1.00 94.44 87 SER A O 1
ATOM 660 N N . CYS A 1 88 ? 0.194 -6.552 0.304 1.00 95.25 88 CYS A N 1
ATOM 661 C CA . CYS A 1 88 ? -1.205 -6.582 -0.122 1.00 95.25 88 CYS A CA 1
ATOM 662 C C . CYS A 1 88 ? -1.364 -6.521 -1.656 1.00 95.25 88 CYS A C 1
ATOM 664 O O . CYS A 1 88 ? -2.482 -6.436 -2.164 1.00 95.25 88 CYS A O 1
ATOM 666 N N . LEU A 1 89 ? -0.268 -6.547 -2.421 1.00 95.19 89 LEU A N 1
AT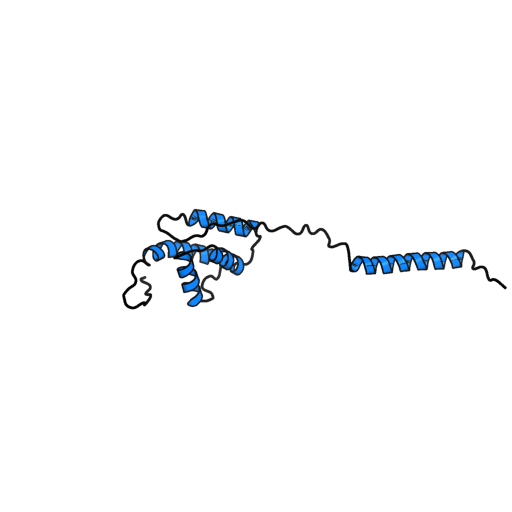OM 667 C CA . LEU A 1 89 ? -0.313 -6.657 -3.878 1.00 95.19 89 LEU A CA 1
ATOM 668 C C . LEU A 1 89 ? -0.362 -8.123 -4.306 1.00 95.19 89 LEU A C 1
ATOM 670 O O 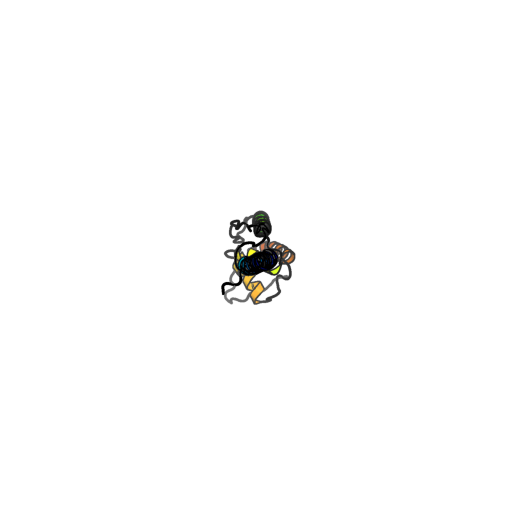. LEU A 1 89 ? 0.295 -8.994 -3.729 1.00 95.19 89 LEU A O 1
ATOM 674 N N . GLY A 1 90 ? -1.097 -8.394 -5.379 1.00 93.44 90 GLY A N 1
ATOM 675 C CA . GLY A 1 90 ? -1.195 -9.692 -6.039 1.00 93.44 90 GLY A CA 1
ATOM 676 C C . GLY A 1 90 ? -0.907 -9.602 -7.538 1.00 93.44 90 GLY A C 1
ATOM 677 O O . GLY A 1 90 ? -0.769 -8.518 -8.099 1.00 93.44 90 GLY A O 1
ATOM 678 N N . GLY A 1 91 ? -0.810 -10.765 -8.189 1.00 91.50 91 GLY A N 1
ATOM 679 C CA . GLY A 1 91 ? -0.654 -10.914 -9.642 1.00 91.50 91 GLY A CA 1
ATOM 680 C C . GLY A 1 91 ? 0.290 -9.904 -10.299 1.00 91.50 91 GLY A C 1
ATOM 681 O O . GLY A 1 91 ? 1.461 -9.815 -9.935 1.00 91.50 91 GLY A O 1
ATOM 682 N N . ARG A 1 92 ? -0.221 -9.150 -11.280 1.00 90.06 92 ARG A N 1
ATOM 683 C CA . ARG A 1 92 ? 0.583 -8.213 -12.080 1.00 90.06 92 ARG A CA 1
ATOM 684 C C . ARG A 1 92 ? 1.128 -7.057 -11.240 1.00 90.06 92 ARG A C 1
ATOM 686 O O . ARG A 1 92 ? 2.286 -6.691 -11.416 1.00 90.06 92 ARG A O 1
ATOM 693 N N . ALA A 1 93 ? 0.338 -6.537 -10.298 1.00 92.06 93 ALA A N 1
ATOM 694 C CA . ALA A 1 93 ? 0.767 -5.436 -9.435 1.00 92.06 93 ALA A CA 1
ATOM 695 C C . ALA A 1 93 ? 1.947 -5.849 -8.546 1.00 92.06 93 ALA A C 1
ATOM 697 O O . ALA A 1 93 ? 2.896 -5.085 -8.377 1.00 92.06 93 ALA A O 1
ATOM 698 N N . ARG A 1 94 ? 1.933 -7.092 -8.047 1.00 93.50 94 ARG A N 1
ATOM 699 C CA . ARG A 1 94 ? 3.055 -7.666 -7.294 1.00 93.50 94 ARG A CA 1
ATOM 700 C C . ARG A 1 94 ? 4.318 -7.765 -8.153 1.00 93.50 94 ARG A C 1
ATOM 702 O O . ARG A 1 94 ? 5.376 -7.325 -7.717 1.00 93.50 94 ARG A O 1
ATOM 709 N N . ILE A 1 95 ? 4.206 -8.323 -9.361 1.00 91.19 95 ILE A N 1
ATOM 710 C CA . ILE A 1 95 ? 5.345 -8.475 -10.285 1.00 91.19 95 ILE A CA 1
ATOM 711 C C . ILE A 1 95 ? 5.956 -7.109 -10.614 1.00 91.19 95 ILE A C 1
ATOM 713 O O . ILE A 1 95 ? 7.173 -6.957 -10.559 1.00 91.19 95 ILE A O 1
ATOM 717 N N . TRP A 1 96 ? 5.120 -6.108 -10.894 1.00 91.00 96 TRP A N 1
ATOM 718 C CA . TRP A 1 96 ? 5.574 -4.741 -11.144 1.00 91.00 96 TRP A CA 1
ATOM 719 C C . TRP A 1 96 ? 6.331 -4.150 -9.945 1.00 91.00 96 TRP A C 1
ATOM 721 O O . TRP A 1 96 ? 7.441 -3.646 -10.118 1.00 91.00 96 TRP A O 1
ATOM 731 N N . ALA A 1 97 ? 5.766 -4.240 -8.735 1.00 92.12 97 ALA A N 1
ATOM 732 C CA . ALA A 1 97 ? 6.348 -3.609 -7.551 1.00 92.12 97 ALA A CA 1
ATOM 733 C C . ALA A 1 97 ? 7.713 -4.214 -7.191 1.00 92.12 97 ALA A C 1
ATOM 735 O O . ALA A 1 97 ? 8.682 -3.483 -6.998 1.00 92.12 97 ALA A O 1
ATOM 736 N N . TYR A 1 98 ? 7.815 -5.547 -7.169 1.00 90.69 98 TYR A N 1
ATOM 737 C CA . TYR A 1 98 ? 9.089 -6.216 -6.897 1.00 90.69 98 TYR A CA 1
ATOM 738 C C . TYR A 1 98 ? 10.081 -6.087 -8.059 1.00 90.69 98 TYR A C 1
ATOM 740 O O . TYR A 1 98 ? 11.274 -5.964 -7.813 1.00 90.69 98 TYR A O 1
ATOM 748 N N . GLY A 1 99 ? 9.621 -6.048 -9.315 1.00 89.88 99 GLY A N 1
ATOM 749 C CA . GLY A 1 99 ? 10.493 -5.786 -10.467 1.00 89.88 99 GLY A CA 1
ATOM 750 C C . GLY A 1 99 ? 11.164 -4.409 -10.393 1.00 89.88 99 GLY A C 1
ATOM 751 O O . GLY A 1 99 ? 12.358 -4.279 -10.665 1.00 89.88 99 GLY A O 1
ATOM 752 N N . ARG A 1 100 ? 10.421 -3.390 -9.945 1.00 87.81 100 ARG A N 1
ATOM 753 C CA . ARG A 1 100 ? 10.973 -2.063 -9.635 1.00 87.81 100 ARG A CA 1
ATOM 754 C C . ARG A 1 100 ? 11.978 -2.112 -8.496 1.00 87.81 100 ARG A C 1
ATOM 756 O O . ARG A 1 100 ? 13.092 -1.632 -8.675 1.00 87.81 100 ARG A O 1
ATOM 763 N N . GLN A 1 101 ? 11.620 -2.754 -7.387 1.00 87.19 101 GLN A N 1
ATOM 764 C CA . GLN A 1 101 ? 12.496 -2.858 -6.220 1.00 87.19 101 GLN A CA 1
ATOM 765 C C . GLN A 1 101 ? 13.805 -3.613 -6.509 1.00 87.19 101 GLN A C 1
ATOM 767 O O . GLN A 1 101 ? 14.839 -3.291 -5.935 1.00 87.19 101 GLN A O 1
ATOM 772 N N . LEU A 1 102 ? 13.782 -4.595 -7.415 1.00 87.19 102 LEU A N 1
ATOM 773 C CA . LEU A 1 102 ? 14.986 -5.297 -7.870 1.00 87.19 102 LEU A CA 1
ATOM 774 C C . LEU A 1 102 ? 15.917 -4.409 -8.705 1.00 87.19 102 LEU A C 1
ATOM 776 O O . LEU A 1 102 ? 17.124 -4.624 -8.701 1.00 87.19 102 LEU A O 1
ATOM 780 N N . THR A 1 103 ? 15.360 -3.440 -9.432 1.00 88.00 103 THR A N 1
ATOM 781 C CA . THR A 1 103 ? 16.142 -2.506 -10.255 1.00 88.00 103 THR A CA 1
ATOM 782 C C . THR A 1 103 ? 16.706 -1.366 -9.409 1.00 88.00 103 THR A C 1
ATOM 784 O O . THR A 1 103 ? 17.833 -0.932 -9.623 1.00 88.00 103 THR A O 1
ATOM 787 N N . ASP A 1 104 ? 15.924 -0.893 -8.441 1.00 84.75 104 ASP A N 1
ATOM 788 C CA . ASP A 1 104 ? 16.298 0.152 -7.498 1.00 84.75 104 ASP A CA 1
ATOM 789 C C . ASP A 1 104 ? 15.694 -0.171 -6.126 1.00 84.75 104 ASP A C 1
ATOM 791 O O . ASP A 1 104 ? 14.481 -0.081 -5.912 1.00 84.75 104 ASP A O 1
ATOM 795 N N . ALA A 1 105 ? 16.559 -0.536 -5.178 1.00 81.50 105 ALA A N 1
ATOM 796 C CA . ALA A 1 105 ? 16.160 -0.895 -3.819 1.00 81.50 105 ALA A CA 1
ATOM 797 C C . ALA A 1 105 ? 15.505 0.271 -3.057 1.00 81.50 105 ALA A C 1
ATOM 799 O O . ALA A 1 105 ? 14.784 0.039 -2.085 1.00 81.50 105 ALA A O 1
ATOM 800 N N . THR A 1 106 ? 15.734 1.506 -3.506 1.00 83.94 106 THR A N 1
ATOM 801 C CA . THR A 1 106 ? 15.214 2.746 -2.921 1.00 83.94 106 THR A CA 1
ATOM 802 C C . THR A 1 106 ? 14.070 3.364 -3.726 1.00 83.94 106 THR A C 1
ATOM 804 O O . THR A 1 106 ? 13.639 4.467 -3.405 1.00 83.94 106 THR A O 1
ATOM 807 N N . CYS A 1 107 ? 13.520 2.645 -4.715 1.00 83.06 107 CYS A N 1
ATOM 808 C CA . CYS A 1 107 ? 12.510 3.166 -5.649 1.00 83.06 107 CYS A CA 1
ATOM 809 C C . CYS A 1 107 ? 11.221 3.707 -5.005 1.00 83.06 107 CYS A C 1
ATOM 811 O O . CYS A 1 107 ? 10.461 4.419 -5.659 1.00 83.06 107 CYS A O 1
ATOM 813 N N . PHE A 1 108 ? 10.960 3.358 -3.746 1.00 85.88 108 PHE A N 1
ATOM 814 C CA . PHE A 1 108 ? 9.835 3.851 -2.960 1.00 85.88 108 PHE A CA 1
ATOM 815 C C . PHE A 1 108 ? 10.372 4.541 -1.702 1.00 85.88 108 PHE A C 1
ATOM 817 O O . PHE A 1 108 ? 10.362 3.957 -0.616 1.00 85.88 108 PHE A O 1
ATOM 824 N N . GLY A 1 109 ? 10.880 5.766 -1.859 1.00 84.50 109 GLY A N 1
ATOM 825 C CA . GLY A 1 109 ? 11.453 6.550 -0.763 1.00 84.50 109 GLY A CA 1
ATOM 826 C C . GLY A 1 109 ? 10.409 6.915 0.290 1.00 84.50 109 GLY A C 1
ATOM 827 O O . GLY A 1 109 ? 10.678 6.854 1.490 1.00 84.50 109 GLY A O 1
ATOM 828 N N . THR A 1 110 ? 9.185 7.214 -0.151 1.00 93.88 110 THR A N 1
ATOM 829 C CA . THR A 1 110 ? 8.040 7.467 0.731 1.00 93.88 110 THR A CA 1
ATOM 830 C C . THR A 1 110 ? 6.792 6.691 0.319 1.00 93.88 110 THR A C 1
ATOM 832 O O . THR A 1 110 ? 6.613 6.262 -0.824 1.00 93.88 110 THR A O 1
ATOM 835 N N . TYR A 1 111 ? 5.851 6.550 1.256 1.00 94.44 111 TYR A N 1
ATOM 836 C CA . TYR A 1 111 ? 4.558 5.938 0.956 1.00 94.44 111 TYR A CA 1
ATOM 837 C C . TYR A 1 111 ? 3.716 6.781 -0.020 1.00 94.44 111 TYR A C 1
ATOM 839 O O . TYR A 1 111 ? 2.926 6.235 -0.789 1.00 94.44 111 TYR A O 1
ATOM 847 N N . ALA A 1 112 ? 3.892 8.106 -0.030 1.00 93.75 112 ALA A N 1
ATOM 848 C CA . ALA A 1 112 ? 3.228 8.983 -0.992 1.00 93.75 112 ALA A CA 1
ATOM 849 C C . ALA A 1 112 ? 3.726 8.725 -2.423 1.00 93.75 112 ALA A C 1
ATOM 851 O O . ALA A 1 112 ? 2.905 8.519 -3.317 1.00 93.75 112 ALA A O 1
ATOM 852 N N . GLU A 1 113 ? 5.047 8.642 -2.611 1.00 92.25 113 GLU A N 1
ATOM 853 C CA . GLU A 1 113 ? 5.666 8.281 -3.894 1.00 92.25 113 GLU A CA 1
ATOM 854 C C . GLU A 1 113 ? 5.185 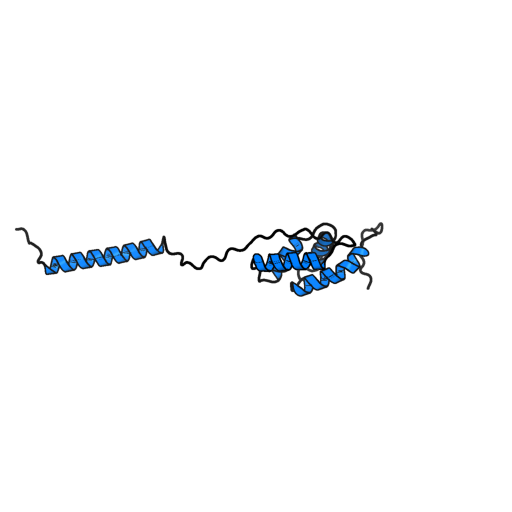6.916 -4.380 1.00 92.25 113 GLU A C 1
ATOM 856 O O . GLU A 1 113 ? 4.763 6.789 -5.525 1.00 92.25 113 GLU A O 1
ATOM 861 N N . PHE A 1 114 ? 5.140 5.914 -3.496 1.00 93.56 114 PHE A N 1
ATOM 862 C CA . PHE A 1 114 ? 4.599 4.597 -3.836 1.00 93.56 114 PHE A CA 1
ATOM 863 C C . PHE A 1 114 ? 3.158 4.675 -4.371 1.00 93.56 114 PHE A C 1
ATOM 865 O O . PHE A 1 114 ? 2.835 4.027 -5.369 1.00 93.56 114 PHE A O 1
ATOM 872 N N . LYS A 1 115 ? 2.282 5.476 -3.744 1.00 93.06 115 LYS A N 1
ATOM 873 C CA . LYS A 1 115 ? 0.892 5.642 -4.201 1.00 93.06 115 LYS A CA 1
ATOM 874 C C . LYS A 1 115 ? 0.812 6.309 -5.573 1.00 93.06 115 LYS A C 1
ATOM 876 O O . LYS A 1 115 ? 0.011 5.870 -6.398 1.00 93.06 115 LYS A O 1
ATOM 881 N N . GLU A 1 116 ? 1.618 7.338 -5.823 1.00 92.12 116 GLU A N 1
ATOM 882 C CA . GLU A 1 116 ? 1.673 7.995 -7.135 1.00 92.12 116 GLU A CA 1
ATOM 883 C C . GLU A 1 116 ? 2.208 7.057 -8.213 1.00 92.12 116 GLU A C 1
ATOM 885 O O . GLU A 1 116 ? 1.582 6.884 -9.260 1.00 92.12 116 GLU A O 1
ATOM 890 N N . GLU A 1 117 ? 3.300 6.359 -7.927 1.00 90.62 117 GLU A N 1
ATOM 891 C CA . GLU A 1 117 ? 3.908 5.417 -8.859 1.00 90.62 117 GLU A CA 1
ATOM 892 C C . GLU A 1 117 ? 2.974 4.250 -9.184 1.00 90.62 117 GLU A C 1
ATOM 894 O O . GLU A 1 117 ? 2.913 3.804 -10.328 1.00 90.62 117 GLU A O 1
ATOM 899 N N . LEU A 1 118 ? 2.184 3.782 -8.214 1.00 90.12 118 LEU A N 1
ATOM 900 C CA . LEU A 1 118 ? 1.168 2.754 -8.439 1.00 90.12 118 LEU A CA 1
ATOM 901 C C . LEU A 1 118 ? -0.007 3.274 -9.289 1.00 90.12 118 LEU A C 1
ATOM 903 O O . LEU A 1 118 ? -0.556 2.524 -10.102 1.00 90.12 118 LEU A O 1
ATOM 907 N N . ARG A 1 119 ? -0.389 4.551 -9.146 1.00 89.00 119 ARG A N 1
ATOM 908 C CA . ARG A 1 119 ? -1.409 5.192 -9.999 1.00 89.00 119 ARG A CA 1
ATOM 909 C C . ARG A 1 119 ? -0.928 5.335 -11.436 1.00 89.00 119 ARG A C 1
ATOM 911 O O . ARG A 1 119 ? -1.679 4.997 -12.349 1.00 89.00 119 ARG A O 1
ATOM 918 N N . GLN A 1 120 ? 0.316 5.762 -11.633 1.00 85.19 120 GLN A N 1
ATOM 919 C CA . GLN A 1 120 ? 0.931 5.848 -12.959 1.00 85.19 120 GLN A CA 1
ATOM 920 C C . GLN A 1 120 ? 1.105 4.456 -13.573 1.00 85.19 120 GLN A C 1
ATOM 922 O O . GLN A 1 120 ? 0.724 4.214 -14.717 1.00 85.19 120 GLN A O 1
ATOM 927 N N . ALA A 1 121 ? 1.573 3.492 -12.782 1.00 81.88 121 ALA A N 1
ATOM 928 C CA . ALA A 1 121 ? 1.741 2.121 -13.231 1.00 81.88 121 ALA A CA 1
ATOM 929 C C . ALA A 1 121 ? 0.424 1.431 -13.567 1.00 81.88 121 ALA A C 1
ATOM 931 O O . ALA A 1 121 ? 0.442 0.522 -14.384 1.00 81.88 121 ALA A O 1
ATOM 932 N N . LYS A 1 122 ? -0.728 1.844 -13.024 1.00 69.25 122 LYS A N 1
ATOM 933 C CA . LYS A 1 122 ? -2.027 1.332 -13.491 1.00 69.25 122 LYS A CA 1
ATOM 934 C C . LYS A 1 122 ? -2.210 1.567 -14.997 1.00 69.25 122 LYS A C 1
ATOM 936 O O . LYS A 1 122 ? -2.753 0.706 -15.689 1.00 69.25 122 LYS A O 1
ATOM 941 N N . VAL A 1 123 ? -1.707 2.692 -15.505 1.00 61.31 123 VAL A N 1
ATOM 942 C CA . VAL A 1 123 ? -1.691 2.994 -16.940 1.00 61.31 123 VAL A CA 1
ATOM 943 C C . VAL A 1 123 ? -0.714 2.054 -17.655 1.00 61.31 123 VAL A C 1
ATOM 945 O O . VAL A 1 123 ? -1.110 1.360 -18.586 1.00 61.31 123 VAL A O 1
ATOM 948 N N . SER A 1 124 ? 0.521 1.910 -17.164 1.00 57.91 124 SER A N 1
ATOM 949 C CA . SER A 1 124 ? 1.548 1.048 -17.785 1.00 57.91 124 SER A CA 1
ATOM 950 C C . SER A 1 124 ? 1.280 -0.461 -17.681 1.00 57.91 124 SER A C 1
ATOM 952 O O . SER A 1 124 ? 1.683 -1.228 -18.550 1.00 57.91 124 SER A O 1
ATOM 954 N N . MET A 1 125 ? 0.583 -0.926 -16.647 1.00 63.34 125 MET A N 1
ATOM 955 C CA . MET A 1 125 ? 0.288 -2.345 -16.421 1.00 63.34 125 MET A CA 1
ATOM 956 C C . MET A 1 125 ? -0.823 -2.865 -17.340 1.00 63.34 125 MET A C 1
ATOM 958 O O . MET A 1 125 ? -1.003 -4.076 -17.478 1.00 63.34 125 MET A O 1
ATOM 962 N N . THR A 1 126 ? -1.513 -1.942 -18.012 1.00 53.59 126 THR A N 1
ATOM 963 C CA . THR A 1 126 ? -2.372 -2.212 -19.168 1.00 53.59 126 THR A CA 1
ATOM 964 C C . THR A 1 126 ? -1.531 -2.518 -20.418 1.00 53.59 126 THR A C 1
ATOM 966 O O . THR A 1 126 ? -1.906 -3.385 -21.200 1.00 53.59 126 THR A O 1
ATOM 969 N N . PHE A 1 127 ? -0.342 -1.912 -20.553 1.00 48.66 127 PHE A N 1
ATOM 970 C CA . PHE A 1 127 ? 0.597 -2.136 -21.666 1.00 48.66 127 PHE A CA 1
ATOM 971 C C . PHE A 1 127 ? 1.550 -3.327 -21.474 1.00 48.66 127 PHE A C 1
ATOM 973 O O . PHE A 1 127 ? 2.168 -3.769 -22.438 1.00 48.66 127 PHE A O 1
ATOM 980 N N . MET A 1 128 ? 1.622 -3.933 -20.281 1.00 49.28 128 MET A N 1
ATOM 981 C CA . MET A 1 128 ? 2.312 -5.221 -20.060 1.00 49.28 128 MET A CA 1
ATOM 982 C C . MET A 1 128 ? 1.519 -6.425 -20.619 1.00 49.28 128 MET A C 1
ATOM 984 O O . MET A 1 128 ? 1.467 -7.496 -20.013 1.00 49.28 128 MET A O 1
ATOM 988 N N . LEU A 1 129 ? 0.880 -6.249 -21.778 1.00 46.81 129 LEU A N 1
ATOM 989 C CA . LEU A 1 129 ? 0.257 -7.289 -22.591 1.00 46.81 129 LEU A CA 1
ATOM 990 C C . LEU A 1 129 ? 0.931 -7.318 -23.966 1.00 46.81 129 LEU A C 1
ATOM 992 O O . LEU A 1 129 ? 0.324 -6.974 -24.966 1.00 46.81 129 LEU A O 1
ATOM 996 N N . THR A 1 130 ? 2.199 -7.715 -24.012 1.00 40.91 130 THR A N 1
ATOM 997 C CA . THR A 1 130 ? 2.734 -8.638 -25.028 1.00 40.91 130 THR A CA 1
ATOM 998 C C . THR A 1 130 ? 4.119 -9.104 -24.567 1.00 40.91 130 THR A C 1
ATOM 1000 O O . THR A 1 130 ? 5.020 -8.283 -24.402 1.00 40.91 130 THR A O 1
ATOM 1003 N N . PRO A 1 131 ? 4.353 -10.407 -24.339 1.00 37.72 131 PRO A N 1
ATOM 1004 C CA . PRO A 1 131 ? 5.717 -10.905 -24.337 1.00 37.72 131 PRO A CA 1
ATOM 1005 C C . PRO A 1 131 ? 6.239 -10.799 -25.774 1.00 37.72 131 PRO A C 1
ATOM 1007 O O . PRO A 1 131 ? 5.779 -11.515 -26.661 1.00 37.72 131 PRO A O 1
ATOM 1010 N N . ASN A 1 132 ? 7.195 -9.905 -26.030 1.00 42.06 132 ASN A N 1
ATOM 1011 C CA . ASN A 1 132 ? 8.031 -10.066 -27.215 1.00 42.06 132 ASN A CA 1
ATOM 1012 C C . ASN A 1 132 ? 8.871 -11.337 -27.013 1.00 42.06 132 ASN A C 1
ATOM 1014 O O . ASN A 1 132 ? 9.356 -11.592 -25.907 1.00 42.06 132 ASN A O 1
ATOM 1018 N N . VAL A 1 133 ? 9.075 -12.104 -28.085 1.00 46.50 133 VAL A N 1
ATOM 1019 C CA . VAL A 1 133 ? 9.715 -13.437 -28.167 1.00 46.50 133 VAL A CA 1
ATOM 1020 C C . VAL A 1 133 ? 11.159 -13.473 -27.608 1.00 46.50 133 VAL A C 1
ATOM 1022 O O . VAL A 1 133 ? 11.823 -14.502 -27.632 1.00 46.50 133 VAL A O 1
ATOM 1025 N N . ARG A 1 134 ? 11.669 -12.348 -27.092 1.00 49.44 134 ARG A N 1
ATOM 1026 C CA . ARG A 1 134 ? 13.038 -12.143 -26.605 1.00 49.44 134 ARG A CA 1
ATOM 1027 C C . ARG A 1 134 ? 13.176 -11.693 -25.145 1.00 49.44 134 ARG A C 1
ATOM 1029 O O . ARG A 1 134 ? 14.299 -11.472 -24.713 1.00 49.44 134 ARG A O 1
ATOM 1036 N N . GLY A 1 135 ? 12.092 -11.564 -24.376 1.00 41.94 135 GLY A N 1
ATOM 1037 C CA . GLY A 1 135 ? 12.184 -11.378 -22.915 1.00 41.94 135 GLY A CA 1
ATOM 1038 C C . GLY A 1 135 ? 12.870 -10.088 -22.431 1.00 41.94 135 GLY A C 1
ATOM 1039 O O . GLY A 1 135 ? 13.273 -10.012 -21.274 1.00 41.94 135 GLY A O 1
ATOM 1040 N N . THR A 1 136 ? 13.009 -9.070 -23.279 1.00 42.22 136 THR A N 1
ATOM 1041 C CA . THR A 1 136 ? 13.578 -7.771 -22.896 1.00 42.22 136 THR A CA 1
ATOM 1042 C C . THR A 1 136 ? 12.470 -6.771 -22.575 1.00 42.22 136 THR A C 1
ATOM 1044 O O . THR A 1 136 ? 11.631 -6.478 -23.428 1.00 42.22 136 THR A O 1
ATOM 1047 N N . TRP A 1 137 ? 12.486 -6.232 -21.355 1.00 49.41 137 TRP A N 1
ATOM 1048 C CA . TRP A 1 137 ? 11.596 -5.160 -20.911 1.00 49.41 137 TRP A CA 1
ATOM 1049 C C . TRP A 1 137 ? 12.110 -3.819 -21.443 1.00 49.41 137 TRP A C 1
ATOM 1051 O O . TRP A 1 137 ? 13.238 -3.429 -21.146 1.00 49.41 137 TRP A O 1
ATOM 1061 N N . SER A 1 138 ? 11.299 -3.099 -22.214 1.00 38.31 138 SER A N 1
ATOM 1062 C CA . SER A 1 138 ? 11.620 -1.735 -22.646 1.00 38.31 138 SER A CA 1
ATOM 1063 C C . SER A 1 138 ? 10.540 -0.768 -22.177 1.00 38.31 138 SER A C 1
ATOM 1065 O O . SER A 1 138 ? 9.349 -1.022 -22.333 1.00 38.31 138 SER A O 1
ATOM 1067 N N . ARG A 1 139 ? 10.986 0.340 -21.579 1.00 40.12 139 ARG A N 1
ATOM 1068 C CA . ARG A 1 139 ? 10.169 1.485 -21.179 1.00 40.12 139 ARG A CA 1
ATOM 1069 C C . ARG A 1 139 ? 9.972 2.365 -22.415 1.00 40.12 139 ARG A C 1
ATOM 1071 O O . ARG A 1 139 ? 10.957 2.884 -22.930 1.00 40.12 139 ARG A O 1
ATOM 1078 N N . THR A 1 140 ? 8.744 2.523 -22.896 1.00 46.56 140 THR A N 1
ATOM 1079 C CA . THR A 1 140 ? 8.417 3.607 -23.835 1.00 46.56 140 THR A CA 1
ATOM 1080 C C . THR A 1 140 ? 7.910 4.810 -23.051 1.00 46.56 140 THR A C 1
ATOM 1082 O O . THR A 1 140 ? 7.190 4.632 -22.067 1.00 46.56 140 THR A O 1
ATOM 1085 N N . SER A 1 141 ? 8.403 5.975 -23.474 1.00 43.34 141 SER A 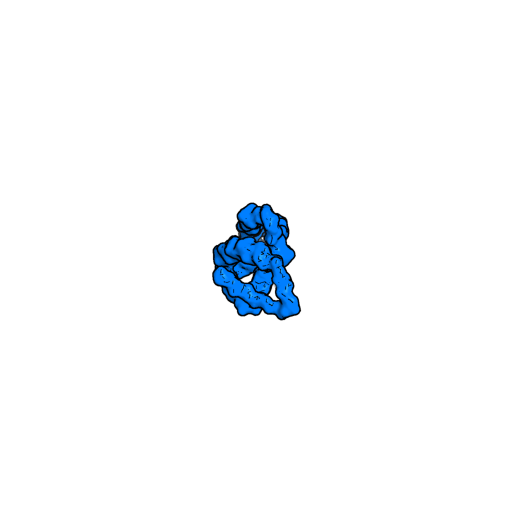N 1
ATOM 1086 C CA . SER A 1 141 ? 8.350 7.306 -22.860 1.00 43.34 141 SER A CA 1
ATOM 1087 C C . SER A 1 141 ? 6.988 7.791 -22.389 1.00 43.34 141 SER A C 1
ATOM 1089 O O . SER A 1 141 ? 5.972 7.423 -23.015 1.00 43.34 141 SER A O 1
#

Radius of gyration: 31.63 Å; chains: 1; bounding box: 32×23×112 Å

Secondary structure (DSSP, 8-state):
------HHHHHHHHHHHHHHHHHHHHHHHTTSS--------PPP------B---TT--HHHHHHHHHHHHHHHT--SHHHHHHHHHHTB-HHHHHHHHHHHHH-TTS-SSHHHHHHHHHHHHHHHHH-----TT-------

pLDDT: mean 75.08, std 19.76, range [37.72, 96.44]

Organism: NCBI:txid29920

Sequence (141 aa):
MLRTLSLTEQHGVALGFIVKEQRDAAAATTTTASSGTTARVQSLKLHVSNYVGKEGEPLLRWLVEVDTAIAARRIFDDSSKVAFAMSCLGGRARIWAYGRQLTDATCFGTYAEFKEELRQAKVSMTFMLTPNVRGTWSRTS

Foldseek 3Di:
DDDDDDPVVVVVVVVVVVVVCVVVVVVVCVVDDDPPPPVVPDQDQDDQAAAQLDPVGDLVVRVVSLVVNCVSRVPDDFVSSLVSNLVSYHHLLVCVVVVQCVVPVCCPVGNVSVSVVSVVVSVVSVVPPDPDPPNDDDDDD